Protein AF-V9Z5P0-F1 (afdb_monomer)

Solvent-accessible surface area (backbone atoms only — not comparable to full-atom values): 2369 Å² total; per-residue (Å²): 106,57,68,60,21,53,46,34,53,72,70,51,85,50,70,68,60,26,52,53,19,49,54,47,38,55,53,55,51,50,51,53,51,52,52,48,62,52,58,78,73,110

InterPro domains:
  IPR012347 Ferritin-like [G3DSA:1.20.1260.10] (1-42)

pLDDT: mean 96.58, std 3.42, range [77.31, 98.19]

Sequence (42 aa):
MIETAKDEQKNGRNVVAKKLADDVVKNQSAEVNQMRGILDRL

Secondary structure (DSSP, 8-state):
-HHHHHHHHHH---HHHHHHHHHHHHHHHHHHHHHHHHHTT-

Mean predicted aligned error: 2.4 Å

Radius of gyration: 12.79 Å; Cα contacts (8 Å, |Δi|>4): 22; chains: 1; bounding box: 30×11×34 Å

Structure (mmCIF, N/CA/C/O backbone):
data_AF-V9Z5P0-F1
#
_entry.id   AF-V9Z5P0-F1
#
loop_
_atom_site.group_PDB
_atom_site.id
_atom_site.type_symbol
_atom_site.label_atom_id
_atom_site.label_alt_id
_atom_site.label_comp_id
_atom_site.label_asym_id
_atom_site.label_entity_id
_atom_site.label_seq_id
_atom_site.pdbx_PDB_ins_code
_atom_site.Cartn_x
_atom_site.Cartn_y
_atom_site.Cartn_z
_atom_site.occupancy
_atom_site.B_iso_or_equiv
_atom_site.auth_seq_id
_atom_site.auth_comp_id
_atom_site.auth_asym_id
_atom_site.auth_atom_id
_atom_site.pdbx_PDB_model_num
ATOM 1 N N . MET A 1 1 ? -4.779 5.030 -4.410 1.00 77.31 1 MET A N 1
ATOM 2 C CA . MET A 1 1 ? -3.319 4.842 -4.257 1.00 77.31 1 MET A CA 1
ATOM 3 C C . MET A 1 1 ? -2.943 3.368 -4.196 1.00 77.31 1 MET A C 1
ATOM 5 O O . MET A 1 1 ? -2.202 2.956 -5.072 1.00 77.31 1 MET A O 1
ATOM 9 N N . ILE A 1 2 ? -3.505 2.567 -3.276 1.00 92.38 2 ILE A N 1
ATOM 10 C CA . ILE A 1 2 ? -3.269 1.105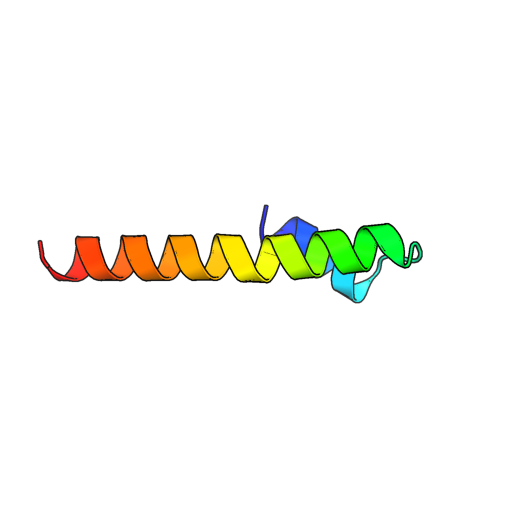 -3.220 1.00 92.38 2 ILE A CA 1
ATOM 11 C C . ILE A 1 2 ? -3.486 0.415 -4.576 1.00 92.38 2 ILE A C 1
ATOM 13 O O . ILE A 1 2 ? -2.621 -0.328 -5.016 1.00 92.38 2 ILE A O 1
ATOM 17 N N . GLU A 1 3 ? -4.594 0.687 -5.273 1.00 96.56 3 GLU A N 1
ATOM 18 C CA . GLU A 1 3 ? -4.862 0.050 -6.576 1.00 96.56 3 GLU A CA 1
ATOM 19 C C . GLU A 1 3 ? -3.856 0.458 -7.662 1.00 96.56 3 GLU A C 1
ATOM 21 O O . GLU A 1 3 ? -3.394 -0.386 -8.421 1.00 96.56 3 GLU A O 1
ATOM 26 N N . THR A 1 4 ? -3.430 1.722 -7.684 1.00 95.62 4 THR A N 1
ATOM 27 C CA . THR A 1 4 ? -2.367 2.196 -8.586 1.00 95.62 4 THR A CA 1
ATOM 28 C C . THR A 1 4 ? -1.024 1.530 -8.272 1.00 95.62 4 THR A C 1
ATOM 30 O O . 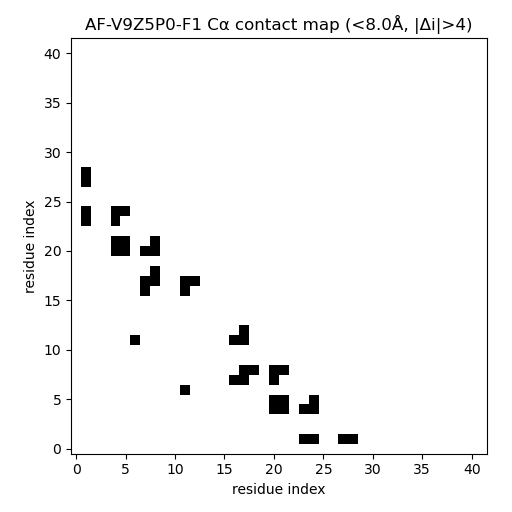THR A 1 4 ? -0.288 1.166 -9.180 1.00 95.62 4 THR A O 1
ATOM 33 N N . ALA A 1 5 ? -0.707 1.326 -6.991 1.00 96.88 5 ALA A N 1
ATOM 34 C CA . ALA A 1 5 ? 0.509 0.628 -6.587 1.00 96.88 5 ALA A CA 1
ATOM 35 C C . ALA A 1 5 ? 0.448 -0.870 -6.938 1.00 96.88 5 ALA A C 1
ATOM 37 O O . ALA A 1 5 ? 1.418 -1.414 -7.454 1.00 96.88 5 ALA A O 1
ATOM 38 N N . LYS A 1 6 ? -0.700 -1.534 -6.758 1.00 97.56 6 LYS A N 1
ATOM 39 C CA . LYS A 1 6 ? -0.898 -2.921 -7.214 1.00 97.56 6 LYS A CA 1
ATOM 40 C C . LYS A 1 6 ? -0.737 -3.068 -8.726 1.00 97.56 6 LYS A C 1
ATOM 42 O O . LYS A 1 6 ? -0.190 -4.068 -9.190 1.00 97.56 6 LYS A O 1
ATOM 47 N N . ASP A 1 7 ? -1.200 -2.083 -9.490 1.00 98.12 7 ASP A N 1
ATOM 48 C CA . ASP A 1 7 ? -0.999 -2.060 -10.937 1.00 98.12 7 ASP A CA 1
ATOM 49 C C . ASP A 1 7 ? 0.495 -1.969 -11.292 1.00 98.12 7 ASP A C 1
ATOM 51 O O . ASP A 1 7 ? 0.990 -2.800 -12.052 1.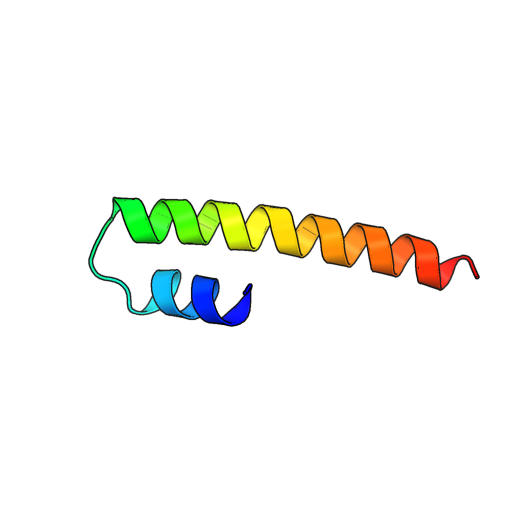00 98.12 7 ASP A O 1
ATOM 55 N N . GLU A 1 8 ? 1.252 -1.074 -10.649 1.00 97.69 8 GLU A N 1
ATOM 56 C CA . GLU A 1 8 ? 2.706 -0.961 -10.846 1.00 97.69 8 GLU A CA 1
ATOM 57 C C . GLU A 1 8 ? 3.461 -2.235 -10.409 1.00 97.69 8 GLU A C 1
ATOM 59 O O . GLU A 1 8 ? 4.362 -2.700 -11.109 1.00 97.69 8 GLU A O 1
ATOM 64 N N . GLN A 1 9 ? 3.068 -2.884 -9.308 1.00 95.56 9 GLN A N 1
ATOM 65 C CA . GLN A 1 9 ? 3.630 -4.183 -8.899 1.00 95.56 9 GLN A CA 1
ATOM 66 C C . GLN A 1 9 ? 3.426 -5.271 -9.959 1.00 95.56 9 GLN A C 1
ATOM 68 O O . GLN A 1 9 ? 4.296 -6.120 -10.181 1.00 95.56 9 GLN A O 1
ATOM 73 N N . LYS A 1 10 ? 2.263 -5.284 -10.609 1.00 96.81 10 LYS A N 1
ATOM 74 C CA . LYS A 1 10 ? 1.912 -6.332 -11.567 1.00 96.81 10 LYS A CA 1
ATOM 75 C C . LYS A 1 10 ? 2.499 -6.055 -12.947 1.00 96.81 10 LYS A C 1
ATOM 77 O O . LYS A 1 10 ? 3.085 -6.949 -13.553 1.00 96.81 10 LYS A O 1
ATOM 82 N N . ASN A 1 11 ? 2.365 -4.819 -13.413 1.00 97.44 11 ASN A N 1
ATOM 83 C CA . ASN A 1 11 ? 2.557 -4.436 -14.808 1.00 97.44 11 ASN A CA 1
ATOM 84 C C . ASN A 1 11 ? 3.800 -3.556 -15.029 1.00 97.44 11 ASN A C 1
ATOM 86 O O . A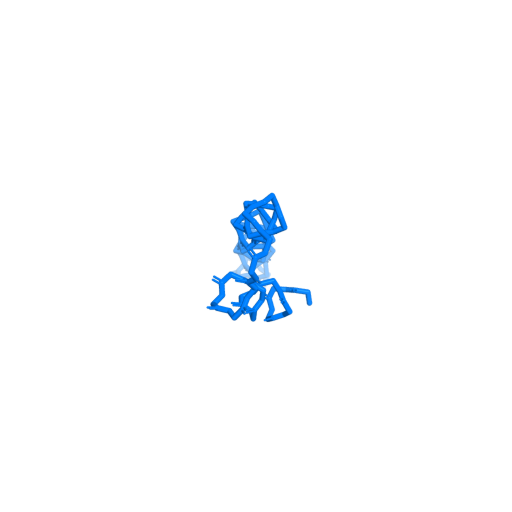SN A 1 11 ? 4.270 -3.429 -16.163 1.00 97.44 11 ASN A O 1
ATOM 90 N N . GLY A 1 12 ? 4.366 -2.991 -13.960 1.00 96.25 12 GLY A N 1
ATOM 91 C CA . GLY A 1 12 ? 5.561 -2.159 -14.001 1.00 96.25 12 GLY A CA 1
ATOM 92 C C . GLY A 1 12 ? 6.805 -2.917 -14.463 1.00 96.25 12 GLY A C 1
ATOM 93 O O . GLY A 1 12 ? 6.984 -4.113 -14.201 1.00 96.25 12 GLY A O 1
ATOM 94 N N . ARG A 1 13 ? 7.694 -2.201 -15.158 1.00 97.25 13 ARG A N 1
ATOM 95 C CA . ARG A 1 13 ? 8.964 -2.734 -15.693 1.00 97.25 13 ARG A CA 1
ATOM 96 C C . ARG A 1 13 ? 10.194 -2.229 -14.944 1.00 97.25 13 ARG A C 1
ATOM 98 O O . ARG A 1 13 ? 11.271 -2.801 -15.084 1.00 97.25 13 ARG A O 1
ATOM 105 N N . ASN A 1 14 ? 10.054 -1.165 -14.155 1.00 98.19 14 ASN A N 1
ATOM 106 C CA . ASN A 1 14 ? 11.152 -0.597 -13.383 1.00 98.19 14 ASN A CA 1
ATOM 107 C C . ASN A 1 14 ? 11.217 -1.259 -12.000 1.00 98.19 14 ASN A C 1
ATOM 109 O O . ASN A 1 14 ? 10.328 -1.076 -11.177 1.00 98.19 14 ASN A O 1
ATOM 113 N N . VAL A 1 15 ? 12.293 -1.997 -11.723 1.00 97.62 1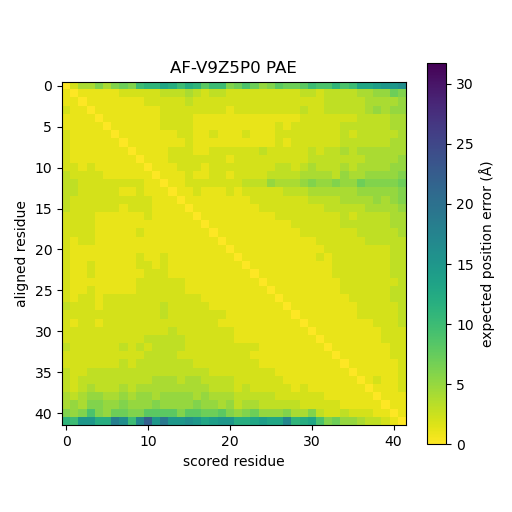5 VAL A N 1
ATOM 114 C CA . VAL A 1 15 ? 12.463 -2.754 -10.468 1.00 97.62 15 VAL A CA 1
ATOM 115 C C . VAL A 1 15 ? 12.374 -1.865 -9.220 1.00 97.62 15 VAL A C 1
ATOM 117 O O . VAL A 1 15 ? 11.796 -2.274 -8.215 1.00 97.62 15 VAL A O 1
ATOM 120 N N . VAL A 1 16 ? 12.901 -0.639 -9.279 1.00 97.88 16 VAL A N 1
ATOM 121 C CA . VAL A 1 16 ? 12.840 0.315 -8.160 1.00 97.88 16 VAL A CA 1
ATOM 122 C C . VAL A 1 16 ? 11.407 0.801 -7.943 1.00 97.88 16 VAL A C 1
ATOM 124 O O . VAL A 1 16 ? 10.948 0.843 -6.804 1.00 97.88 16 VAL A O 1
ATOM 127 N N . ALA A 1 17 ? 10.680 1.106 -9.021 1.00 97.06 17 ALA A N 1
ATOM 128 C CA . ALA A 1 17 ? 9.277 1.514 -8.941 1.00 97.06 17 ALA A CA 1
ATOM 129 C C . ALA A 1 17 ? 8.389 0.397 -8.373 1.00 97.06 17 ALA A C 1
ATOM 131 O O . ALA A 1 17 ? 7.555 0.661 -7.510 1.00 97.06 17 ALA A O 1
ATOM 132 N N . LYS A 1 18 ? 8.630 -0.861 -8.764 1.00 98.06 18 LYS A N 1
ATOM 133 C CA . LYS A 1 18 ? 7.923 -2.021 -8.199 1.00 98.06 18 LYS A CA 1
ATOM 134 C C . LYS A 1 18 ? 8.165 -2.165 -6.700 1.00 98.06 18 LYS A C 1
ATOM 136 O O . LYS A 1 18 ? 7.217 -2.375 -5.955 1.00 98.06 18 LYS A O 1
ATOM 141 N N . LYS A 1 19 ? 9.411 -1.987 -6.249 1.00 97.50 19 LYS A N 1
ATOM 142 C CA . LYS A 1 19 ? 9.739 -2.026 -4.818 1.00 97.50 19 LYS A CA 1
ATOM 143 C C . LYS A 1 19 ? 9.051 -0.899 -4.044 1.00 97.50 19 LYS A C 1
ATOM 145 O O . LYS A 1 19 ? 8.499 -1.139 -2.978 1.00 97.50 19 LYS A O 1
ATOM 150 N N . LEU A 1 20 ? 9.029 0.314 -4.598 1.00 97.56 20 LEU A N 1
ATOM 151 C CA . LEU A 1 20 ? 8.276 1.415 -3.998 1.00 97.56 20 LEU A CA 1
ATOM 152 C C . LEU A 1 20 ? 6.777 1.083 -3.919 1.00 97.56 20 LEU A C 1
ATOM 154 O O . LEU A 1 20 ? 6.133 1.359 -2.911 1.00 97.56 20 LEU A O 1
ATOM 158 N N . ALA A 1 21 ? 6.224 0.458 -4.957 1.00 98.06 21 ALA A N 1
ATOM 159 C CA . ALA A 1 21 ? 4.835 0.027 -4.975 1.00 98.06 21 ALA A CA 1
ATOM 160 C C . ALA A 1 21 ? 4.541 -1.090 -3.948 1.00 98.06 21 ALA A C 1
ATOM 162 O O . ALA A 1 21 ? 3.468 -1.092 -3.343 1.00 98.06 21 ALA A O 1
ATOM 163 N N . ASP A 1 22 ? 5.487 -1.998 -3.691 1.00 97.81 22 ASP A N 1
ATOM 164 C CA . ASP A 1 22 ? 5.444 -2.958 -2.573 1.00 97.81 22 ASP A CA 1
ATOM 165 C C . ASP A 1 22 ? 5.343 -2.262 -1.218 1.00 97.81 22 ASP A C 1
ATOM 167 O O . ASP A 1 22 ? 4.423 -2.547 -0.442 1.00 97.81 22 ASP A O 1
ATOM 171 N N . ASP A 1 23 ? 6.224 -1.299 -0.962 1.00 98.12 23 ASP A N 1
ATOM 172 C CA . ASP A 1 23 ? 6.232 -0.559 0.299 1.00 98.12 23 ASP A CA 1
ATOM 173 C C . ASP A 1 23 ? 4.933 0.245 0.495 1.00 98.12 23 ASP A C 1
ATOM 175 O O . ASP A 1 23 ? 4.352 0.246 1.585 1.00 98.12 23 ASP A O 1
ATOM 179 N N . VAL A 1 24 ? 4.417 0.868 -0.572 1.00 97.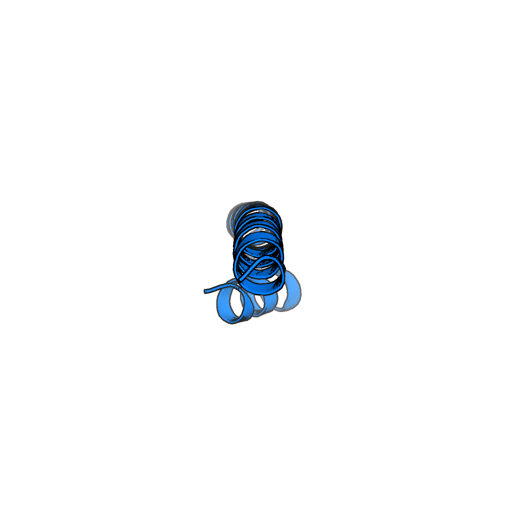56 24 VAL A N 1
ATOM 180 C CA . VAL A 1 24 ? 3.146 1.610 -0.548 1.00 97.56 24 VAL A CA 1
ATOM 181 C C . VAL A 1 24 ? 1.967 0.694 -0.220 1.00 97.56 24 VAL A C 1
ATOM 183 O O . VAL A 1 24 ? 1.183 1.022 0.673 1.00 97.56 24 VAL A O 1
ATOM 186 N N . VAL A 1 25 ? 1.829 -0.454 -0.897 1.00 97.81 25 VAL A N 1
ATOM 187 C CA . VAL A 1 25 ? 0.721 -1.391 -0.636 1.00 97.81 25 VAL A CA 1
ATOM 188 C C . VAL A 1 25 ? 0.771 -1.895 0.802 1.00 97.81 25 VAL A C 1
ATOM 190 O O . VAL A 1 25 ? -0.267 -1.912 1.469 1.00 97.81 25 VAL A O 1
ATOM 193 N N . LYS A 1 26 ? 1.957 -2.263 1.302 1.00 97.81 26 LYS A N 1
ATOM 194 C CA . LYS A 1 26 ? 2.138 -2.754 2.673 1.00 97.81 26 LYS A CA 1
ATOM 195 C C . LYS A 1 26 ? 1.716 -1.714 3.712 1.00 97.81 26 LYS A C 1
ATOM 197 O O . LYS A 1 26 ? 0.910 -2.026 4.588 1.00 97.81 26 LYS A O 1
ATOM 202 N N . ASN A 1 27 ? 2.235 -0.492 3.605 1.00 98.00 27 ASN A N 1
ATOM 203 C CA . ASN A 1 27 ? 2.003 0.547 4.607 1.00 98.00 27 ASN A CA 1
ATOM 204 C C . ASN A 1 27 ? 0.551 1.037 4.582 1.00 98.00 27 ASN A C 1
ATOM 206 O O . ASN A 1 27 ? -0.114 1.037 5.615 1.00 98.00 27 ASN A O 1
ATOM 210 N N . GLN A 1 28 ? 0.012 1.342 3.399 1.00 96.50 28 GLN A N 1
ATOM 211 C CA . GLN A 1 28 ? -1.358 1.851 3.287 1.00 96.50 28 GLN A CA 1
ATOM 212 C C . GLN A 1 28 ? -2.407 0.792 3.655 1.00 96.50 28 GLN A C 1
ATOM 214 O O . GLN A 1 28 ? -3.450 1.123 4.215 1.00 96.50 28 GLN A O 1
ATOM 219 N N . SER A 1 29 ? -2.144 -0.495 3.395 1.00 97.31 29 SER A N 1
ATOM 220 C CA . SER A 1 29 ? -3.044 -1.564 3.856 1.00 97.31 29 SER A CA 1
ATOM 221 C C . SER A 1 29 ? -3.042 -1.686 5.381 1.00 97.31 29 SER A C 1
ATOM 223 O O . SER A 1 29 ? -4.094 -1.922 5.978 1.00 97.31 29 SER A O 1
ATOM 225 N N . ALA A 1 30 ? -1.884 -1.505 6.025 1.00 98.00 30 ALA A N 1
ATOM 226 C CA . ALA A 1 30 ? -1.792 -1.489 7.482 1.00 98.00 30 ALA A CA 1
ATOM 227 C C . ALA A 1 30 ? -2.560 -0.301 8.082 1.00 98.00 30 ALA A C 1
ATOM 229 O O . ALA A 1 30 ? -3.347 -0.503 9.006 1.00 98.00 30 ALA A O 1
ATOM 230 N N . GLU A 1 31 ? -2.414 0.896 7.509 1.00 97.69 31 GLU A N 1
ATOM 231 C CA . GLU A 1 31 ? -3.150 2.099 7.925 1.00 97.69 31 GLU A CA 1
ATOM 232 C C . GLU A 1 31 ? -4.669 1.906 7.811 1.00 97.69 31 GLU A C 1
ATOM 234 O O . GLU A 1 31 ? -5.403 2.157 8.767 1.00 97.69 31 GLU A O 1
ATOM 239 N N . VAL A 1 32 ? -5.155 1.374 6.682 1.00 97.38 32 VAL A N 1
ATOM 240 C CA . VAL A 1 32 ? -6.586 1.074 6.497 1.00 97.38 32 VAL A CA 1
ATOM 241 C C . VAL A 1 32 ? -7.088 0.079 7.544 1.00 97.38 32 VAL A C 1
ATOM 243 O O . VAL A 1 32 ? -8.176 0.262 8.090 1.00 97.38 32 VAL A O 1
ATOM 246 N N . ASN A 1 33 ? -6.310 -0.960 7.856 1.00 97.56 33 ASN A N 1
ATOM 247 C CA . ASN A 1 33 ? -6.683 -1.932 8.883 1.00 97.56 33 ASN A CA 1
ATOM 248 C C . ASN A 1 33 ? -6.733 -1.300 10.281 1.00 97.56 33 ASN A C 1
ATOM 250 O O . ASN A 1 33 ? -7.656 -1.585 11.043 1.00 97.56 33 ASN A O 1
ATOM 254 N N . GLN A 1 34 ? -5.789 -0.414 10.609 1.00 98.12 34 GLN A N 1
ATOM 255 C CA . GLN A 1 34 ? -5.813 0.339 11.865 1.00 98.12 34 GLN A CA 1
ATOM 256 C C . GLN A 1 34 ? -7.050 1.237 11.953 1.00 98.12 34 GLN A C 1
ATOM 258 O O . GLN A 1 34 ? -7.737 1.225 12.972 1.00 98.12 34 GLN A O 1
ATOM 263 N N . MET A 1 35 ? -7.375 1.964 10.879 1.00 98.00 35 MET A N 1
ATOM 264 C CA . MET A 1 35 ? -8.557 2.829 10.827 1.00 98.00 35 MET A CA 1
ATOM 265 C C . MET A 1 35 ? -9.858 2.035 10.968 1.00 98.00 35 MET A C 1
ATOM 267 O O . MET A 1 35 ? -10.735 2.439 11.727 1.00 98.00 35 MET A O 1
ATOM 271 N N . ARG A 1 36 ? -9.976 0.882 10.298 1.00 97.75 36 ARG A N 1
ATOM 272 C CA . ARG A 1 36 ? -11.127 -0.024 10.458 1.00 97.75 36 ARG A CA 1
ATOM 273 C C . ARG A 1 36 ? -11.271 -0.504 11.897 1.00 97.75 36 ARG A C 1
ATOM 275 O O . ARG A 1 36 ? -12.349 -0.396 12.459 1.00 97.75 36 ARG A O 1
ATOM 282 N N . GLY A 1 37 ? -10.168 -0.906 12.528 1.00 97.94 37 GLY A N 1
ATOM 283 C CA . GLY A 1 37 ? -10.180 -1.319 13.931 1.00 97.94 37 GLY A CA 1
ATOM 284 C C . GLY A 1 37 ? -10.551 -0.207 14.918 1.00 97.94 37 GLY A C 1
ATOM 285 O O . GLY A 1 37 ? -10.938 -0.521 16.041 1.00 97.94 37 GLY A O 1
ATOM 286 N N . ILE A 1 38 ? -10.424 1.071 14.538 1.00 97.75 38 ILE A N 1
ATOM 287 C CA . ILE A 1 38 ? -10.953 2.207 15.310 1.00 97.75 38 ILE A CA 1
ATOM 288 C C . ILE A 1 38 ? -12.459 2.343 15.080 1.00 97.75 38 ILE A C 1
ATOM 290 O O . ILE A 1 38 ? -13.194 2.482 16.052 1.00 97.75 38 ILE A O 1
ATOM 294 N N . LEU A 1 39 ? -12.912 2.283 13.822 1.00 97.00 39 LEU A N 1
ATOM 295 C CA . LEU A 1 39 ? -14.335 2.376 13.476 1.00 97.00 39 LEU A CA 1
ATOM 296 C C . LEU A 1 39 ? -15.164 1.254 14.111 1.00 97.00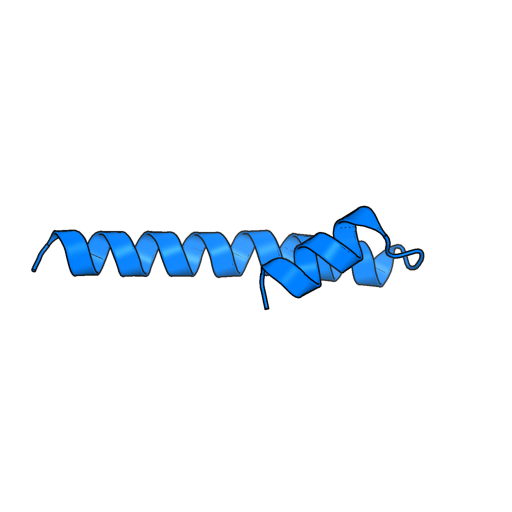 39 LEU A C 1
ATOM 298 O O . LEU A 1 39 ? -16.253 1.528 14.589 1.00 97.00 39 LEU A O 1
ATOM 302 N N . ASP A 1 40 ? -14.633 0.032 14.189 1.00 97.19 40 ASP A N 1
ATOM 303 C CA . ASP A 1 40 ? -15.313 -1.114 14.813 1.00 97.19 40 ASP A CA 1
ATOM 304 C C . ASP A 1 40 ? -15.526 -0.949 16.333 1.00 97.19 40 ASP A C 1
ATOM 306 O O . ASP A 1 40 ? -16.251 -1.728 16.949 1.00 97.19 40 ASP A O 1
ATOM 310 N N . ARG A 1 41 ? -14.850 0.022 16.962 1.00 94.38 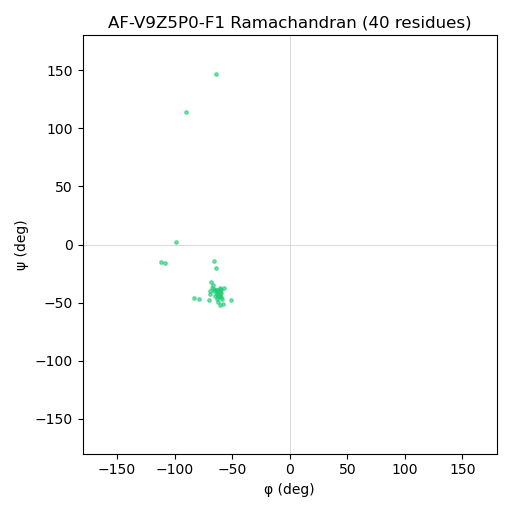41 ARG A N 1
ATOM 311 C CA . ARG A 1 41 ? -14.966 0.327 18.4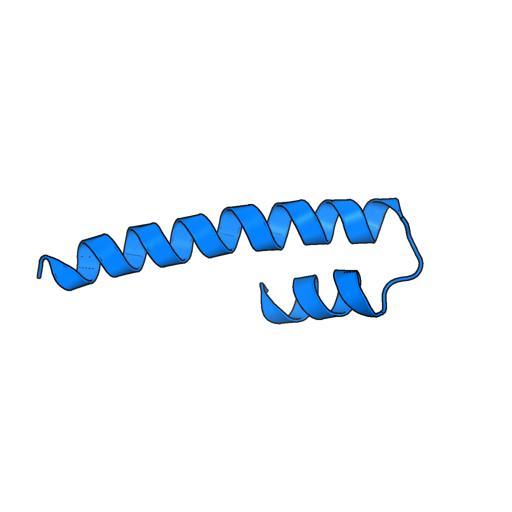00 1.00 94.38 41 ARG A CA 1
ATOM 312 C C . ARG A 1 41 ? -15.898 1.508 18.684 1.00 94.38 41 ARG A C 1
ATOM 314 O O . ARG A 1 41 ? -15.995 1.906 19.846 1.00 94.38 41 ARG A O 1
ATOM 321 N N . LEU A 1 42 ? -16.510 2.083 17.648 1.00 89.31 42 LEU A N 1
ATOM 322 C CA . LEU A 1 42 ? -17.556 3.106 17.733 1.00 89.31 42 LEU A CA 1
ATOM 323 C C . LEU A 1 42 ? -18.935 2.448 17.636 1.00 89.31 42 LEU A C 1
ATOM 325 O O . LEU A 1 42 ? -19.836 2.927 18.356 1.00 89.31 42 LEU A O 1
#

Foldseek 3Di:
DLVVLVCCLVPNDDPVSNVVSVVVNVVVVVVVVVVVVVVVVD

Organism: NCBI:txid317660

Nearest PDB structures (foldseek):
  7s5c-assembly1_F  TM=9.020E-01  e=7.909E+00  Myxococcus xanthus
  7s5c-assembly1_D  TM=9.033E-01  e=8.473E+00  Myxococcus xanthus
  5l8g-assembly3_X  TM=9.350E-01  e=9.725E+00  Rhodospirillum rubrum
  8bqs-assembly1_De  TM=7.667E-01  e=9.725E+00  Tetrahymena thermophila SB210